Protein AF-A0A3R7EHV6-F1 (afdb_monomer)

Structure (mmCIF, N/CA/C/O backbone):
data_AF-A0A3R7EHV6-F1
#
_entry.id   AF-A0A3R7EHV6-F1
#
loop_
_atom_site.group_PDB
_atom_site.id
_atom_site.type_symbol
_atom_site.label_atom_id
_atom_site.label_alt_id
_atom_site.label_comp_id
_atom_site.label_asym_id
_atom_site.label_entity_id
_atom_site.label_seq_id
_atom_site.pdbx_PDB_ins_code
_atom_site.Cartn_x
_atom_site.Cartn_y
_atom_site.Cartn_z
_atom_site.occupancy
_atom_site.B_iso_or_equiv
_atom_site.auth_seq_id
_atom_site.auth_comp_id
_atom_site.auth_asym_id
_atom_site.auth_atom_id
_atom_site.pdbx_PDB_model_num
ATOM 1 N N . MET A 1 1 ? -45.433 70.613 -13.641 1.00 42.75 1 MET A N 1
ATOM 2 C CA . MET A 1 1 ? -46.548 69.645 -13.726 1.00 42.75 1 MET A CA 1
ATOM 3 C C . MET A 1 1 ? -46.307 68.551 -12.698 1.00 42.75 1 MET A C 1
ATOM 5 O O . MET A 1 1 ? -45.254 67.934 -12.726 1.00 42.75 1 MET A O 1
ATOM 9 N N . SER A 1 2 ? -47.241 68.408 -11.759 1.00 45.06 2 SER A N 1
ATOM 10 C CA . SER A 1 2 ? -47.271 67.419 -10.672 1.00 45.06 2 SER A CA 1
ATOM 11 C C . SER A 1 2 ? -47.987 66.127 -11.081 1.00 45.06 2 SER A C 1
ATOM 13 O O . SER A 1 2 ? -48.919 66.215 -11.879 1.00 45.06 2 SER A O 1
ATOM 15 N N . LYS A 1 3 ? -47.604 65.006 -10.437 1.00 44.16 3 LYS A N 1
ATOM 16 C CA . LYS A 1 3 ? -48.355 63.788 -9.988 1.00 44.16 3 LYS A CA 1
ATOM 17 C C . LYS A 1 3 ? -47.353 62.608 -9.987 1.00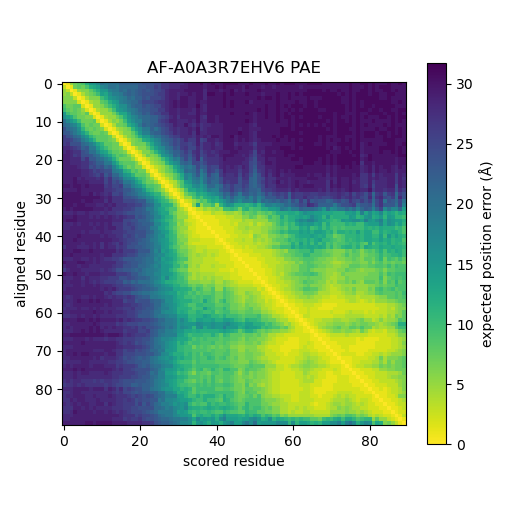 44.16 3 LYS A C 1
ATOM 19 O O . LYS A 1 3 ? -46.761 62.367 -11.027 1.00 44.16 3 LYS A O 1
ATOM 24 N N . ARG A 1 4 ? -46.885 62.017 -8.872 1.00 46.41 4 ARG A N 1
ATOM 25 C CA . ARG A 1 4 ? -47.522 61.185 -7.813 1.00 46.41 4 ARG A CA 1
ATOM 26 C C . ARG A 1 4 ? -48.417 60.052 -8.333 1.00 46.41 4 ARG A C 1
ATOM 28 O O . ARG A 1 4 ? -49.479 60.354 -8.859 1.00 46.41 4 ARG A O 1
ATOM 35 N N . ASP A 1 5 ? -47.943 58.812 -8.174 1.00 44.81 5 ASP A N 1
ATOM 36 C CA . ASP A 1 5 ? -48.527 57.651 -7.448 1.00 44.81 5 ASP A CA 1
ATOM 37 C C . ASP A 1 5 ? -47.659 56.415 -7.796 1.00 44.81 5 ASP A C 1
ATOM 39 O O . ASP A 1 5 ? -47.220 56.294 -8.935 1.00 44.81 5 ASP A O 1
ATOM 43 N N . GLY A 1 6 ? -47.154 55.595 -6.858 1.00 39.72 6 GLY A N 1
ATOM 44 C CA . GLY A 1 6 ? -47.909 54.689 -5.969 1.00 39.72 6 GLY A CA 1
ATOM 45 C C . GLY A 1 6 ? -48.361 53.482 -6.809 1.00 39.72 6 GLY A C 1
ATOM 46 O O . GLY A 1 6 ? -48.987 53.699 -7.834 1.00 39.72 6 GLY A O 1
ATOM 47 N N . THR A 1 7 ? -48.055 52.206 -6.570 1.00 48.50 7 THR A N 1
ATOM 48 C CA . THR A 1 7 ? -47.921 51.379 -5.356 1.00 48.50 7 THR A CA 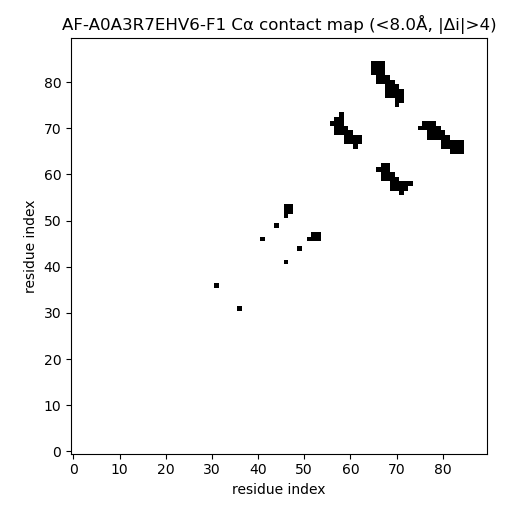1
ATOM 49 C C . THR A 1 7 ? -47.520 49.970 -5.847 1.00 48.50 7 THR A C 1
ATOM 51 O O . THR A 1 7 ? -47.909 49.576 -6.942 1.00 48.50 7 THR A O 1
ATOM 54 N N . ASP A 1 8 ? -46.598 49.287 -5.172 1.00 39.25 8 ASP A N 1
ATOM 55 C CA . ASP A 1 8 ? -46.897 48.132 -4.304 1.00 39.25 8 ASP A CA 1
ATOM 56 C C . ASP A 1 8 ? -47.331 46.861 -5.065 1.00 39.25 8 ASP A C 1
ATOM 58 O O . ASP A 1 8 ? -48.448 46.745 -5.564 1.00 39.25 8 ASP A O 1
ATOM 62 N N . THR A 1 9 ? -46.420 45.892 -5.141 1.00 54.81 9 THR A N 1
ATOM 63 C CA . THR A 1 9 ? -46.770 44.470 -5.246 1.00 54.81 9 THR A CA 1
ATOM 64 C C . THR A 1 9 ? -45.996 43.724 -4.168 1.00 54.81 9 THR A C 1
ATOM 66 O O . THR A 1 9 ? -44.843 43.331 -4.324 1.00 54.81 9 THR A O 1
ATOM 69 N N . ASP A 1 10 ? -46.671 43.646 -3.029 1.00 38.69 10 ASP A N 1
ATOM 70 C CA . ASP A 1 10 ? -46.580 42.664 -1.957 1.00 38.69 10 ASP A CA 1
ATOM 71 C C . ASP A 1 10 ? -46.541 41.202 -2.474 1.00 38.69 10 ASP A C 1
ATOM 73 O O . ASP A 1 10 ? -47.044 40.901 -3.558 1.00 38.69 10 ASP A O 1
ATOM 77 N N . ARG A 1 11 ? -46.055 40.305 -1.598 1.00 39.69 11 ARG A N 1
ATOM 78 C CA . ARG A 1 11 ? -46.069 38.825 -1.630 1.00 39.69 11 ARG A CA 1
ATOM 79 C C . ARG A 1 11 ? -45.108 38.144 -2.622 1.00 39.69 11 ARG A C 1
ATOM 81 O O . ARG A 1 11 ? -45.169 38.357 -3.816 1.00 39.69 11 ARG A O 1
ATOM 88 N N . GLU A 1 12 ? -44.207 37.255 -2.200 1.00 45.53 12 GLU A N 1
ATOM 89 C CA . GLU A 1 12 ? -44.424 36.195 -1.213 1.00 45.53 12 GLU A CA 1
ATOM 90 C C . GLU A 1 12 ? -43.234 35.941 -0.276 1.00 45.53 12 GLU A C 1
ATOM 92 O O . GLU A 1 12 ? -42.076 35.825 -0.674 1.00 45.53 12 GLU A O 1
ATOM 97 N N . ARG A 1 13 ? -43.582 35.779 1.006 1.00 42.91 13 ARG A N 1
ATOM 98 C CA . ARG A 1 13 ? -42.803 35.056 2.010 1.00 42.91 13 ARG A CA 1
ATOM 99 C C . ARG A 1 13 ? -42.706 33.587 1.598 1.00 42.91 13 ARG A C 1
ATOM 101 O O . ARG A 1 13 ? -43.682 32.858 1.738 1.00 42.91 13 ARG A O 1
ATOM 108 N N . GLY A 1 14 ? -41.519 33.150 1.203 1.00 40.47 14 GLY A N 1
ATOM 109 C CA . GLY A 1 14 ? -41.089 31.762 1.343 1.00 40.47 14 GLY A CA 1
ATOM 110 C C . GLY A 1 14 ? -40.234 31.646 2.597 1.00 40.47 14 GLY A C 1
ATOM 111 O O . GLY A 1 14 ? -39.029 31.875 2.548 1.00 40.47 14 GLY A O 1
ATOM 112 N N . ALA A 1 15 ? -40.879 31.374 3.728 1.00 49.75 15 ALA A N 1
ATOM 113 C CA . ALA A 1 15 ? -40.201 30.832 4.893 1.00 49.75 15 ALA A CA 1
ATOM 114 C C . ALA A 1 15 ? -39.811 29.371 4.609 1.00 49.75 15 ALA A C 1
ATOM 116 O O . ALA A 1 15 ? -40.423 28.709 3.774 1.00 49.75 15 ALA A O 1
ATOM 117 N N . ASP A 1 16 ? -38.823 28.897 5.361 1.00 46.81 16 ASP A N 1
ATOM 118 C CA . ASP A 1 16 ? -38.512 27.484 5.580 1.00 46.81 16 ASP A CA 1
ATOM 119 C C . ASP A 1 16 ? -37.611 26.810 4.533 1.00 46.81 16 ASP A C 1
ATOM 121 O O . ASP A 1 16 ? -37.961 25.877 3.817 1.00 46.81 16 ASP A O 1
ATOM 125 N N . SER A 1 17 ? -36.339 27.200 4.557 1.00 43.34 17 SER A N 1
ATOM 126 C CA . SER A 1 17 ? -35.262 26.213 4.427 1.00 43.34 17 SER A CA 1
ATOM 127 C C . SER A 1 17 ? -34.301 26.352 5.596 1.00 43.34 17 SER A C 1
ATOM 129 O O . SER A 1 17 ? -33.131 26.694 5.463 1.00 43.34 17 SER A O 1
ATOM 131 N N . ALA A 1 18 ? -34.840 26.042 6.776 1.00 53.09 18 ALA A N 1
ATOM 132 C CA . ALA A 1 18 ? -34.077 25.516 7.894 1.00 53.09 18 ALA A CA 1
ATOM 133 C C . ALA A 1 18 ? -33.613 24.089 7.546 1.00 53.09 18 ALA A C 1
ATOM 135 O O . ALA A 1 18 ? -34.094 23.103 8.095 1.00 53.09 18 ALA A O 1
ATOM 136 N N . ALA A 1 19 ? -32.680 23.972 6.603 1.00 49.69 19 ALA A N 1
ATOM 137 C CA . ALA A 1 19 ? -31.798 22.821 6.548 1.00 49.69 19 ALA A CA 1
ATOM 138 C C . ALA A 1 19 ? -30.583 23.204 7.383 1.00 49.69 19 ALA A C 1
ATOM 140 O O . ALA A 1 19 ? -29.682 23.901 6.925 1.00 49.69 19 ALA A O 1
ATOM 141 N N . SER A 1 20 ? -30.661 22.816 8.653 1.00 51.16 20 SER A N 1
ATOM 142 C CA . SER A 1 20 ? -29.580 22.821 9.627 1.00 51.16 20 SER A CA 1
ATOM 143 C C . SER A 1 20 ? -28.283 22.349 8.967 1.00 51.16 20 SER A C 1
ATOM 145 O O . SER A 1 20 ? -28.036 21.149 8.846 1.00 51.16 20 SER A O 1
ATOM 147 N N . ALA A 1 21 ? -27.451 23.298 8.539 1.00 52.03 21 ALA A N 1
ATOM 148 C CA . ALA A 1 21 ? -26.029 23.072 8.355 1.00 52.03 21 ALA A CA 1
ATOM 149 C C . ALA A 1 21 ? -25.438 23.001 9.764 1.00 52.03 21 ALA A C 1
ATOM 151 O O . ALA A 1 21 ? -24.833 23.944 10.269 1.00 52.03 21 ALA A O 1
ATOM 152 N N . ALA A 1 22 ? -25.746 21.888 10.427 1.00 54.91 22 ALA A N 1
ATOM 153 C CA . ALA A 1 22 ? -25.021 21.441 11.585 1.00 54.91 22 ALA A CA 1
ATOM 154 C C . ALA A 1 22 ? -23.556 21.352 11.166 1.00 54.91 22 ALA A C 1
ATOM 156 O O . ALA A 1 22 ? -23.181 20.560 10.304 1.00 54.91 22 ALA A O 1
ATOM 157 N N . ASP A 1 23 ? -22.780 22.253 11.746 1.00 54.91 23 ASP A N 1
ATOM 158 C CA . ASP A 1 23 ? -21.566 21.874 12.433 1.00 54.91 23 ASP A CA 1
ATOM 159 C C . ASP A 1 23 ? -20.620 20.996 11.612 1.00 54.91 23 ASP A C 1
ATOM 161 O O . ASP A 1 23 ? -20.519 19.780 11.748 1.00 54.91 23 ASP A O 1
ATOM 165 N N . THR A 1 24 ? -19.888 21.652 10.728 1.00 53.34 24 THR A N 1
ATOM 166 C CA . THR A 1 24 ? -18.493 21.274 10.563 1.00 53.34 24 THR A CA 1
ATOM 167 C C . THR A 1 24 ? -17.705 22.533 10.826 1.00 53.34 24 THR A C 1
ATOM 169 O O . THR A 1 24 ? -17.233 23.212 9.911 1.00 53.34 24 THR A O 1
ATOM 172 N N . GLU A 1 25 ? -17.590 22.862 12.120 1.00 53.06 25 GLU A N 1
ATOM 173 C CA . GLU A 1 25 ? -16.334 23.386 12.632 1.00 53.06 25 GLU A CA 1
ATOM 174 C C . GLU A 1 25 ? -15.234 22.625 11.904 1.00 53.06 25 GLU A C 1
ATOM 176 O O . GLU A 1 25 ? -14.984 21.438 12.118 1.00 53.06 25 GLU A O 1
ATOM 181 N N . THR A 1 26 ? -14.642 23.299 10.925 1.00 53.50 26 THR A N 1
ATOM 182 C CA . THR A 1 26 ? -13.367 22.884 10.389 1.00 53.50 26 THR A CA 1
ATOM 183 C C . THR A 1 26 ? -12.440 23.135 11.558 1.00 53.50 26 THR A C 1
ATOM 185 O O . THR A 1 26 ? -11.858 24.214 11.675 1.00 53.50 26 THR A O 1
ATOM 188 N N . GLU A 1 27 ? -12.385 22.171 12.486 1.00 54.56 27 GLU A N 1
ATOM 189 C CA . GLU A 1 27 ? -11.227 21.963 13.319 1.00 54.56 27 GLU A CA 1
ATOM 190 C C . GLU A 1 27 ? -10.090 21.978 12.313 1.00 54.56 27 GLU A C 1
ATOM 192 O O . GLU A 1 27 ? -9.811 21.016 11.595 1.00 54.56 27 GLU A O 1
ATOM 1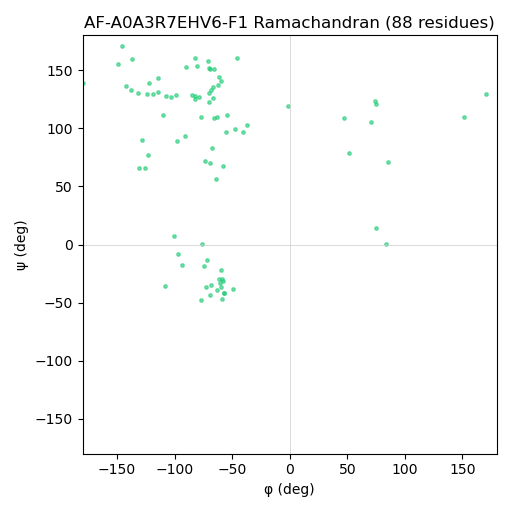97 N N . SER A 1 28 ? -9.444 23.137 12.246 1.00 55.78 28 SER A N 1
ATOM 198 C CA . SER A 1 28 ? -8.074 23.314 11.817 1.00 55.78 28 SER A CA 1
ATOM 199 C C . SER A 1 28 ? -7.219 22.573 12.851 1.00 55.78 28 SER A C 1
ATOM 201 O O . SER A 1 28 ? -6.399 23.135 13.572 1.00 55.78 28 SER A O 1
ATOM 203 N N . GLY A 1 29 ? -7.520 21.284 13.013 1.00 56.34 29 GLY A N 1
ATOM 204 C CA . GLY A 1 29 ? -6.789 20.326 13.780 1.00 56.34 29 GLY A CA 1
ATOM 205 C C . GLY A 1 29 ? -5.499 20.219 13.021 1.00 56.34 29 GLY A C 1
ATOM 206 O O . GLY A 1 29 ? -5.482 19.768 11.876 1.00 56.34 29 GLY A O 1
ATOM 207 N N . SER A 1 30 ? -4.453 20.763 13.642 1.00 62.34 30 SER A N 1
ATOM 208 C CA . SER A 1 30 ? -3.064 20.372 13.471 1.00 62.34 30 SER A CA 1
ATOM 209 C C . SER A 1 30 ? -2.947 19.214 12.492 1.00 62.34 30 SER A C 1
ATOM 211 O O . SER A 1 30 ? -3.489 18.138 12.760 1.00 62.34 30 SER A O 1
ATOM 213 N N . SER A 1 31 ? -2.235 19.423 11.383 1.00 63.94 31 SER A N 1
ATOM 214 C CA . SER A 1 31 ? -1.671 18.343 10.573 1.00 63.94 31 SER A CA 1
ATOM 215 C C . SER A 1 31 ? -0.748 17.504 11.474 1.00 63.94 31 SER A C 1
ATOM 217 O O . SER A 1 31 ? 0.478 17.530 11.362 1.00 63.94 31 SER A O 1
ATOM 219 N N . SER A 1 32 ? -1.327 16.799 12.442 1.00 63.22 32 SER A N 1
ATOM 220 C CA . SER A 1 32 ? -0.642 15.922 13.355 1.00 63.22 32 SER A CA 1
ATOM 221 C C . SER A 1 32 ? -0.224 14.770 12.476 1.00 63.22 32 SER A C 1
ATOM 223 O O . SER A 1 3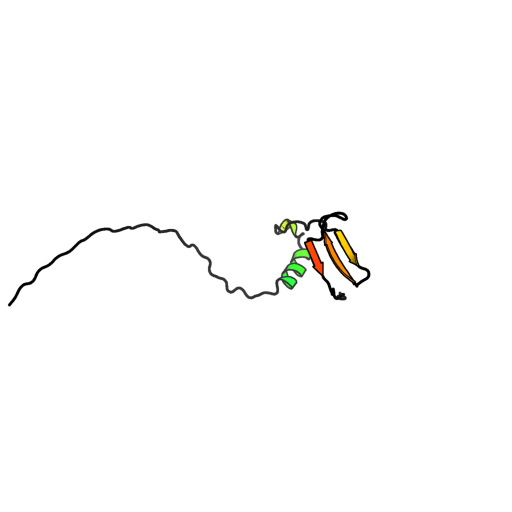2 ? -1.025 14.218 11.722 1.00 63.22 32 SER A O 1
ATOM 225 N N . MET A 1 33 ? 1.078 14.523 12.463 1.00 68.38 33 MET A N 1
ATOM 226 C CA . MET A 1 33 ? 1.724 13.630 11.521 1.00 68.38 33 MET A CA 1
ATOM 227 C C . MET A 1 33 ? 1.052 12.251 11.581 1.00 68.38 33 MET A C 1
ATOM 229 O O . MET A 1 33 ? 1.377 11.434 12.445 1.00 68.38 33 MET A O 1
ATOM 233 N N . LEU A 1 34 ? 0.109 11.997 10.667 1.00 75.25 34 LEU A N 1
ATOM 234 C CA . LEU A 1 34 ? -0.779 10.831 10.717 1.00 75.25 34 LEU A CA 1
ATOM 235 C C . LEU A 1 34 ? 0.024 9.527 10.710 1.00 75.25 34 LEU A C 1
ATOM 237 O O . LEU A 1 34 ? -0.361 8.557 11.353 1.00 75.25 34 LEU A O 1
ATOM 241 N N . ALA A 1 35 ? 1.201 9.532 10.079 1.00 77.69 35 ALA A N 1
ATOM 242 C CA . ALA A 1 35 ? 2.145 8.419 10.106 1.00 77.69 35 ALA A CA 1
ATOM 243 C C . ALA A 1 35 ? 2.577 8.023 11.533 1.00 77.69 35 ALA A C 1
ATOM 245 O O . ALA A 1 35 ? 2.646 6.833 11.854 1.00 77.69 35 ALA A O 1
ATOM 246 N N . ARG A 1 36 ? 2.840 8.998 12.416 1.00 79.88 36 ARG A N 1
ATOM 247 C CA . ARG A 1 36 ? 3.197 8.726 13.817 1.00 79.88 36 ARG A CA 1
ATOM 248 C C . ARG A 1 36 ? 1.999 8.174 14.581 1.00 79.88 36 ARG A C 1
ATOM 250 O O . ARG A 1 36 ? 2.157 7.206 15.319 1.00 79.88 36 ARG A O 1
ATOM 257 N N . CYS A 1 37 ? 0.818 8.753 14.378 1.00 82.94 37 CYS A N 1
ATOM 258 C CA . CYS A 1 37 ? -0.418 8.275 14.994 1.00 82.94 37 CYS A CA 1
ATOM 259 C C . CYS A 1 37 ? -0.698 6.816 14.611 1.00 82.94 37 CYS A C 1
ATOM 261 O O . CYS A 1 37 ? -0.906 5.991 15.497 1.00 82.94 37 CYS A O 1
ATOM 263 N N . TRP A 1 38 ? -0.577 6.463 13.328 1.00 80.75 38 TRP A N 1
ATOM 264 C CA . TRP A 1 38 ? -0.731 5.083 12.858 1.00 80.75 38 TRP A CA 1
ATOM 265 C C . TRP A 1 38 ? 0.314 4.125 13.432 1.00 80.75 38 TRP A C 1
ATOM 267 O O . TRP A 1 38 ? -0.023 3.011 13.829 1.00 80.75 38 TRP A O 1
ATOM 277 N N . THR A 1 39 ? 1.567 4.573 13.555 1.00 84.69 39 THR A N 1
ATOM 278 C CA . THR A 1 39 ? 2.640 3.779 14.180 1.00 84.69 39 THR A CA 1
ATOM 279 C C . THR A 1 39 ? 2.310 3.417 15.631 1.00 84.69 39 THR A C 1
ATOM 281 O O . THR A 1 39 ? 2.637 2.326 16.095 1.00 84.69 39 THR A O 1
ATOM 284 N N . ILE A 1 40 ? 1.664 4.330 16.358 1.00 83.62 40 ILE A N 1
ATOM 285 C CA . ILE A 1 40 ? 1.229 4.099 17.737 1.00 83.62 40 ILE A CA 1
ATOM 286 C C . ILE A 1 40 ? -0.025 3.217 17.756 1.00 83.62 40 ILE A C 1
ATOM 288 O O . ILE A 1 40 ? -0.054 2.239 18.497 1.00 83.62 40 ILE A O 1
ATOM 292 N N . ALA A 1 41 ? -1.029 3.522 16.930 1.00 84.94 41 ALA A N 1
ATOM 293 C CA . ALA A 1 41 ? -2.316 2.826 16.895 1.00 84.94 41 ALA A CA 1
ATOM 294 C C . ALA A 1 41 ? -2.179 1.316 16.635 1.00 84.94 41 ALA A C 1
ATOM 296 O O . ALA A 1 41 ? -2.793 0.520 17.345 1.00 84.94 41 ALA A O 1
ATOM 297 N N . HIS A 1 42 ? -1.292 0.914 15.716 1.00 82.62 42 HIS A N 1
ATOM 298 C CA . HIS A 1 42 ? -1.042 -0.499 15.398 1.00 82.62 42 HIS A CA 1
ATOM 299 C C . HIS A 1 42 ? -0.547 -1.320 16.607 1.00 82.62 42 HIS A C 1
ATOM 301 O O . HIS A 1 42 ? -0.668 -2.540 16.631 1.00 82.62 42 HIS A O 1
ATOM 307 N N . ARG A 1 43 ? 0.022 -0.691 17.646 1.00 88.50 43 ARG A N 1
ATOM 308 C CA . ARG A 1 43 ? 0.425 -1.421 18.863 1.00 88.50 43 ARG A CA 1
ATOM 309 C C . ARG A 1 43 ? -0.752 -1.821 19.751 1.00 88.50 43 ARG A C 1
ATOM 311 O O . ARG A 1 43 ? -0.573 -2.669 20.618 1.00 88.50 43 ARG A O 1
ATOM 318 N N . TYR A 1 44 ? -1.912 -1.190 19.578 1.00 89.81 44 TYR A N 1
ATOM 319 C CA . TYR A 1 44 ? -3.069 -1.370 20.454 1.00 89.81 44 TYR A CA 1
ATOM 320 C C . TYR A 1 44 ? -4.191 -2.161 19.800 1.00 89.81 44 TYR A C 1
ATOM 322 O O . TYR A 1 44 ? -4.886 -2.901 20.495 1.00 89.81 44 TYR A O 1
ATOM 330 N N . ARG A 1 45 ? -4.406 -1.986 18.492 1.00 88.75 45 ARG A N 1
ATOM 331 C CA . ARG A 1 45 ? -5.419 -2.725 17.738 1.00 88.75 45 ARG A CA 1
ATOM 332 C C . ARG A 1 45 ? -4.983 -2.926 16.295 1.00 88.75 45 ARG A C 1
ATOM 334 O O . ARG A 1 45 ? -4.238 -2.117 15.744 1.00 88.75 45 ARG A O 1
ATOM 341 N N . GLU A 1 46 ? -5.534 -3.969 15.690 1.00 88.31 46 GLU A N 1
ATOM 342 C CA . GLU A 1 46 ? -5.433 -4.197 14.253 1.00 88.31 46 GLU A CA 1
ATOM 343 C C . GLU A 1 46 ? -6.167 -3.098 13.461 1.00 88.31 46 GLU A C 1
ATOM 345 O O . GLU A 1 46 ? -7.175 -2.566 13.946 1.00 88.31 46 GLU A O 1
ATOM 350 N N . PRO A 1 47 ? -5.724 -2.777 12.229 1.00 86.75 47 PRO A N 1
ATOM 351 C CA . PRO A 1 47 ? -6.367 -1.791 11.353 1.00 86.75 47 PRO A CA 1
ATOM 352 C C . PRO A 1 47 ? -7.884 -1.985 11.196 1.00 86.75 47 PRO A C 1
ATOM 354 O O . PRO A 1 47 ? -8.638 -1.009 11.230 1.00 86.75 47 PRO A O 1
ATOM 357 N N . ALA A 1 48 ? -8.344 -3.238 11.119 1.00 88.00 48 ALA A N 1
ATOM 358 C CA . ALA A 1 48 ? -9.760 -3.584 11.001 1.00 88.00 48 ALA A CA 1
ATOM 359 C C . ALA A 1 48 ? -10.619 -3.040 12.161 1.00 88.00 48 ALA A C 1
ATOM 361 O O . ALA A 1 48 ? -11.768 -2.653 11.956 1.00 88.00 48 ALA A O 1
ATOM 362 N N . ALA A 1 49 ? -10.061 -2.922 13.372 1.00 90.00 49 ALA A N 1
ATOM 363 C CA . ALA A 1 49 ? -10.768 -2.363 14.528 1.00 90.00 49 ALA A CA 1
ATOM 364 C C . ALA A 1 49 ? -10.985 -0.841 14.436 1.00 90.00 49 ALA A C 1
ATOM 366 O O . ALA A 1 49 ? -11.759 -0.282 15.214 1.00 90.00 49 ALA A O 1
ATOM 367 N N . TYR A 1 50 ? -10.300 -0.180 13.501 1.00 87.44 50 TYR A N 1
ATOM 368 C CA . TYR A 1 50 ? -10.485 1.226 13.145 1.00 87.44 50 TYR A CA 1
ATOM 369 C C . TYR A 1 50 ? -11.326 1.400 11.869 1.00 87.44 50 TYR A C 1
ATOM 371 O O . TYR A 1 50 ? -11.438 2.513 11.364 1.00 87.44 50 TYR A O 1
ATOM 379 N N . GLY A 1 51 ? -11.900 0.316 11.330 1.00 89.31 51 GLY A N 1
ATOM 380 C CA . GLY A 1 51 ? -12.655 0.341 10.075 1.00 89.31 51 GLY A CA 1
ATOM 381 C C . GLY A 1 51 ? -11.780 0.450 8.823 1.00 89.31 51 GLY A C 1
ATOM 382 O O . GLY A 1 51 ? -12.300 0.743 7.748 1.00 89.31 51 GLY A O 1
ATOM 383 N N . ILE A 1 52 ? -10.465 0.226 8.937 1.00 86.88 52 ILE A N 1
ATOM 384 C CA . ILE A 1 52 ? -9.581 0.175 7.770 1.00 86.88 52 ILE A CA 1
ATOM 385 C C . ILE A 1 52 ? -9.749 -1.193 7.102 1.00 86.88 52 ILE A C 1
ATOM 387 O O . ILE A 1 52 ? -9.601 -2.210 7.783 1.00 86.88 52 ILE A O 1
ATOM 391 N N . PRO A 1 53 ? -10.041 -1.243 5.792 1.00 87.94 53 PRO A N 1
ATOM 392 C CA . PRO A 1 53 ? -10.157 -2.505 5.082 1.00 87.94 53 PRO A CA 1
ATOM 393 C C . PRO A 1 53 ? -8.798 -3.193 4.950 1.00 87.94 53 PRO A C 1
ATOM 395 O O . PRO A 1 53 ? -7.756 -2.543 4.841 1.00 87.94 53 PRO A O 1
ATOM 398 N N . GLU A 1 54 ? -8.829 -4.521 4.894 1.00 87.31 54 GLU A N 1
ATOM 399 C CA . GLU A 1 54 ? -7.658 -5.308 4.520 1.00 87.31 54 GLU A CA 1
ATOM 400 C C . GLU A 1 54 ? -7.187 -4.935 3.113 1.00 87.31 54 GLU A C 1
ATOM 402 O O . GLU A 1 54 ? -7.988 -4.708 2.198 1.00 87.31 54 GLU A O 1
ATOM 407 N N . LEU A 1 55 ? -5.867 -4.875 2.940 1.00 83.06 55 LEU A N 1
ATOM 408 C CA . LEU A 1 55 ? -5.283 -4.619 1.632 1.00 83.06 55 LEU A CA 1
ATOM 409 C C . LEU A 1 55 ? -5.503 -5.843 0.734 1.00 83.06 55 LEU A C 1
ATOM 411 O O . LEU A 1 55 ? -5.177 -6.964 1.133 1.00 83.06 55 LEU A O 1
ATOM 415 N N . PRO A 1 56 ? -6.012 -5.656 -0.494 1.00 84.44 56 PRO A N 1
ATOM 416 C CA . PRO A 1 56 ? -6.097 -6.748 -1.446 1.00 84.44 56 PRO A CA 1
ATOM 417 C C . PRO A 1 56 ? -4.700 -7.289 -1.766 1.00 84.44 56 PRO A C 1
ATOM 419 O O . PRO A 1 56 ? -3.725 -6.541 -1.856 1.00 84.44 56 PRO A O 1
ATOM 422 N N . ALA A 1 57 ? -4.610 -8.603 -1.967 1.00 89.00 57 ALA A N 1
ATOM 423 C CA . ALA A 1 57 ? -3.378 -9.225 -2.422 1.00 89.00 57 ALA A CA 1
ATOM 424 C C . ALA A 1 57 ? -3.072 -8.763 -3.854 1.00 89.00 57 ALA A C 1
ATOM 426 O O . ALA A 1 57 ? -3.907 -8.897 -4.749 1.00 89.00 57 ALA A O 1
ATOM 427 N N . TRP A 1 58 ? -1.871 -8.226 -4.066 1.00 92.69 58 TRP A N 1
ATOM 428 C CA . TRP A 1 58 ? -1.392 -7.811 -5.381 1.00 92.69 58 TRP A CA 1
ATOM 429 C C . TRP A 1 58 ? -0.222 -8.669 -5.822 1.00 92.69 58 TRP A C 1
ATOM 431 O O . TRP A 1 58 ? 0.659 -9.018 -5.034 1.00 92.69 58 TRP A O 1
ATOM 441 N N . HIS A 1 59 ? -0.186 -8.945 -7.118 1.00 93.38 59 HIS A N 1
ATOM 442 C CA . HIS A 1 59 ? 0.973 -9.523 -7.760 1.00 93.38 59 HIS A CA 1
ATOM 443 C C . HIS A 1 59 ? 1.976 -8.424 -8.092 1.00 93.38 59 HIS A C 1
ATOM 445 O O . HIS A 1 59 ? 1.655 -7.457 -8.783 1.00 93.38 59 HIS A O 1
ATOM 451 N N . VAL A 1 60 ? 3.205 -8.599 -7.612 1.00 93.56 60 VAL A N 1
ATOM 452 C CA . VAL A 1 60 ? 4.315 -7.686 -7.884 1.00 93.56 60 VAL A CA 1
ATOM 453 C C . VAL A 1 60 ? 5.285 -8.359 -8.840 1.00 93.56 60 VAL A C 1
ATOM 455 O O . VAL A 1 60 ? 5.738 -9.477 -8.594 1.00 93.56 60 VAL A O 1
ATOM 458 N N . ARG A 1 61 ? 5.621 -7.669 -9.929 1.00 93.00 61 ARG A N 1
ATOM 459 C CA . ARG A 1 61 ? 6.605 -8.119 -10.915 1.00 93.00 61 ARG A CA 1
ATOM 460 C C . ARG A 1 61 ? 7.744 -7.114 -10.977 1.00 93.00 61 ARG A C 1
ATOM 462 O O . ARG A 1 61 ? 7.521 -5.917 -11.131 1.00 93.00 61 ARG A O 1
ATOM 469 N N . SER A 1 62 ? 8.974 -7.605 -10.875 1.00 91.44 62 SER A N 1
ATOM 470 C CA . SER A 1 62 ? 10.168 -6.819 -11.179 1.00 91.44 62 SER A CA 1
ATOM 471 C C . SER A 1 62 ? 10.645 -7.155 -12.584 1.00 91.44 62 SER A C 1
ATOM 473 O O . SER A 1 62 ? 10.849 -8.325 -12.913 1.00 91.44 62 SER A O 1
ATOM 475 N N . SER A 1 63 ? 10.852 -6.135 -13.402 1.00 84.19 63 SER A N 1
ATOM 476 C CA . SER A 1 63 ? 11.476 -6.289 -14.717 1.00 84.19 63 SER A CA 1
ATOM 477 C C . SER A 1 63 ? 13.006 -6.327 -14.620 1.00 84.19 63 SER A C 1
ATOM 479 O O . SER A 1 63 ? 13.597 -5.826 -13.662 1.00 84.19 63 SER A O 1
ATOM 481 N N . VAL A 1 64 ? 13.659 -6.848 -15.663 1.00 82.75 64 VAL A N 1
ATOM 482 C CA . VAL A 1 64 ? 15.129 -6.820 -15.800 1.00 82.75 64 VAL A CA 1
ATOM 483 C C . VAL A 1 64 ? 15.665 -5.381 -15.853 1.00 82.75 64 VAL A C 1
ATOM 485 O O . VAL A 1 64 ? 16.766 -5.118 -15.383 1.00 82.75 64 VAL A O 1
ATOM 488 N N . SER A 1 65 ? 14.875 -4.430 -16.365 1.00 82.75 65 SER A N 1
ATOM 489 C CA . SER A 1 65 ? 15.219 -3.002 -16.404 1.00 82.75 65 SER A CA 1
ATOM 490 C C . SER A 1 65 ? 15.074 -2.290 -15.053 1.00 82.75 65 SER A C 1
ATOM 492 O O . SER A 1 65 ? 15.329 -1.092 -14.966 1.00 82.75 65 SER A O 1
ATOM 494 N N . GLY A 1 66 ? 14.666 -3.001 -13.997 1.00 86.44 66 GLY A N 1
ATOM 495 C CA . GLY A 1 66 ? 14.509 -2.444 -12.655 1.00 86.44 66 GLY A CA 1
ATOM 496 C C . GLY A 1 66 ? 13.178 -1.730 -12.414 1.00 86.44 66 GLY A C 1
ATOM 497 O O . GLY A 1 66 ? 12.951 -1.270 -11.300 1.00 86.44 66 GLY A O 1
ATOM 498 N N . SER A 1 67 ? 12.281 -1.674 -13.405 1.00 92.38 67 SER A N 1
ATOM 499 C CA . SER A 1 67 ? 10.902 -1.216 -13.192 1.00 92.38 67 SER A CA 1
ATOM 500 C C . SER A 1 67 ? 10.094 -2.233 -12.380 1.00 92.38 67 SER A C 1
ATOM 502 O O . SER A 1 67 ? 10.380 -3.438 -12.422 1.00 92.38 67 SER A O 1
ATOM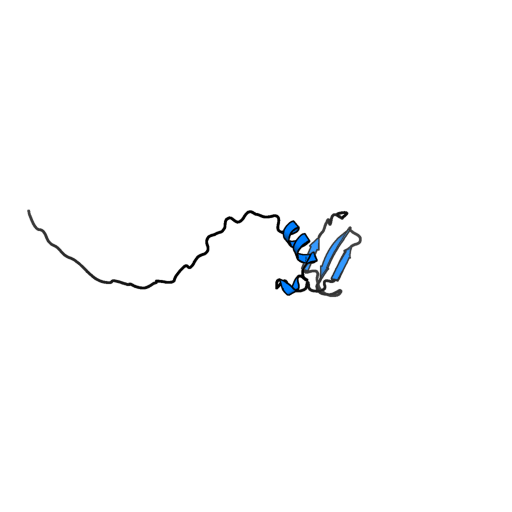 504 N N . LEU A 1 68 ? 9.098 -1.737 -11.646 1.00 94.94 68 LEU A N 1
ATOM 505 C CA . LEU A 1 68 ? 8.243 -2.515 -10.756 1.00 94.94 68 LEU A CA 1
ATOM 506 C C . LEU A 1 68 ? 6.774 -2.317 -11.136 1.00 94.94 68 LEU A C 1
ATOM 508 O O . LEU A 1 68 ? 6.311 -1.191 -11.296 1.00 94.94 68 LEU A O 1
ATOM 512 N N . GLU A 1 69 ? 6.056 -3.419 -11.301 1.00 95.19 69 GLU A N 1
ATOM 513 C CA . GLU A 1 69 ? 4.674 -3.455 -11.780 1.00 95.19 69 GLU A CA 1
ATOM 514 C C . GLU A 1 69 ? 3.780 -4.144 -10.748 1.00 95.19 69 GLU A C 1
ATOM 516 O O . GLU A 1 69 ? 4.167 -5.163 -10.170 1.00 95.19 69 GLU A O 1
ATOM 521 N N . PHE A 1 70 ? 2.586 -3.591 -10.539 1.00 93.56 70 PHE A N 1
ATOM 522 C CA . PHE A 1 70 ? 1.544 -4.147 -9.682 1.00 93.56 70 PHE A CA 1
ATOM 523 C C . PHE A 1 70 ? 0.337 -4.539 -10.526 1.00 93.56 70 PHE A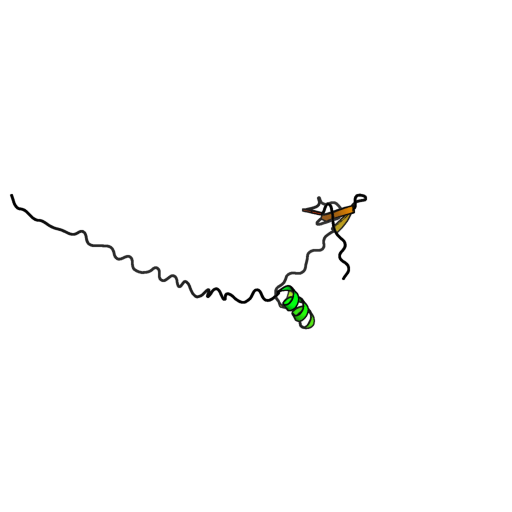 C 1
ATOM 525 O O . PHE A 1 70 ? -0.160 -3.746 -11.331 1.00 93.56 70 PHE A O 1
ATOM 532 N N . ALA A 1 71 ? -0.142 -5.756 -10.309 1.00 94.88 71 ALA A N 1
ATOM 533 C CA . ALA A 1 71 ? -1.282 -6.332 -10.999 1.00 94.88 71 ALA A CA 1
ATOM 534 C C . ALA A 1 71 ? -2.184 -7.074 -10.003 1.00 94.88 71 ALA A C 1
ATOM 536 O O . ALA A 1 71 ? -1.753 -7.450 -8.911 1.00 94.88 71 ALA A O 1
ATOM 537 N N . VAL A 1 72 ? -3.449 -7.287 -10.367 1.00 93.81 72 VAL A N 1
ATOM 538 C CA . VAL A 1 72 ? -4.405 -8.027 -9.520 1.00 93.81 72 VAL A CA 1
ATOM 539 C C . VAL A 1 72 ? -4.024 -9.510 -9.439 1.00 93.81 72 VAL A C 1
ATOM 541 O O . VAL A 1 72 ? -4.168 -10.145 -8.401 1.00 93.81 72 VAL A O 1
ATOM 544 N N . SER A 1 73 ? -3.489 -10.058 -10.527 1.00 92.56 73 SER A N 1
ATOM 545 C CA . SER A 1 73 ? -3.010 -11.436 -10.652 1.00 92.56 73 SER A CA 1
ATOM 546 C C . SER A 1 73 ? -1.786 -11.495 -11.573 1.00 92.56 73 SER A C 1
ATOM 548 O O . SER A 1 73 ? -1.447 -10.504 -12.222 1.00 92.56 73 SER A O 1
ATOM 550 N N . ALA A 1 74 ? -1.112 -12.645 -11.640 1.00 88.62 74 ALA A N 1
ATOM 551 C CA . ALA A 1 74 ? 0.084 -12.817 -12.470 1.00 88.62 74 ALA A CA 1
ATOM 552 C C . ALA A 1 74 ? -0.174 -12.585 -13.973 1.00 88.62 74 ALA A C 1
ATOM 554 O O . ALA A 1 74 ? 0.700 -12.053 -14.662 1.00 88.62 74 ALA A O 1
ATOM 555 N N . ASP A 1 75 ? -1.375 -12.938 -14.439 1.00 90.56 75 ASP A N 1
ATOM 556 C CA . ASP A 1 75 ? -1.762 -12.906 -15.855 1.00 90.56 75 ASP A CA 1
ATOM 557 C C . ASP A 1 75 ? -2.530 -11.634 -16.245 1.00 90.56 75 ASP A C 1
ATOM 559 O O . ASP A 1 75 ? -2.786 -11.395 -17.424 1.00 90.56 75 ASP A O 1
ATOM 563 N N . SER A 1 76 ? -2.908 -10.804 -15.268 1.00 92.88 76 SER A N 1
ATOM 564 C CA . SER A 1 76 ? -3.609 -9.544 -15.533 1.00 92.88 76 SER A CA 1
ATOM 565 C C . SER A 1 76 ? -2.662 -8.426 -15.958 1.00 92.88 76 SER A C 1
ATOM 567 O O . SER A 1 76 ? -1.500 -8.381 -15.547 1.00 92.88 76 SER A O 1
ATOM 569 N N . GLU A 1 77 ? -3.200 -7.472 -16.716 1.00 93.50 77 GLU A N 1
ATOM 570 C CA . GLU A 1 77 ? -2.502 -6.236 -17.055 1.00 93.50 77 GLU A CA 1
ATOM 571 C C . GLU A 1 77 ? -2.180 -5.417 -15.786 1.00 93.50 77 GLU A C 1
ATOM 573 O O . GLU A 1 77 ? -3.017 -5.330 -14.876 1.00 93.50 77 GLU A O 1
ATOM 578 N N . PRO A 1 78 ? -0.969 -4.839 -15.675 1.00 92.94 78 PRO A N 1
ATOM 579 C CA . PRO A 1 78 ? -0.600 -4.044 -14.515 1.00 92.94 78 PRO A CA 1
ATOM 580 C C . PRO A 1 78 ? -1.392 -2.736 -14.461 1.00 92.94 78 PRO A C 1
ATOM 582 O O . PRO A 1 78 ? -1.461 -1.993 -15.436 1.00 92.94 78 PRO A O 1
ATOM 585 N N . PHE A 1 79 ? -1.935 -2.417 -13.287 1.00 93.12 79 PHE A N 1
ATOM 586 C CA . PHE A 1 79 ? -2.668 -1.168 -13.055 1.00 93.12 79 PHE A CA 1
ATOM 587 C C . PHE A 1 79 ? -1.778 -0.055 -12.484 1.00 93.12 79 PHE A C 1
ATOM 589 O O . PHE A 1 79 ? -2.146 1.117 -12.525 1.00 93.12 79 PHE A O 1
ATOM 596 N N . LEU A 1 80 ? -0.607 -0.402 -11.939 1.00 93.75 80 LEU A N 1
ATOM 597 C CA . LEU A 1 80 ? 0.378 0.562 -11.457 1.00 93.75 80 LEU A CA 1
ATOM 598 C C . LEU A 1 80 ? 1.778 0.123 -11.871 1.00 93.75 80 LEU A C 1
ATOM 600 O O . LEU A 1 80 ? 2.171 -1.028 -11.678 1.00 93.75 80 LEU A O 1
ATOM 604 N N . ARG A 1 81 ? 2.549 1.068 -12.408 1.00 94.00 81 ARG A N 1
ATOM 605 C CA . ARG A 1 81 ? 3.926 0.850 -12.843 1.00 94.00 81 ARG A CA 1
ATOM 606 C C . ARG A 1 81 ? 4.834 1.941 -12.301 1.00 94.00 81 ARG A C 1
ATOM 608 O O . ARG A 1 81 ? 4.558 3.126 -12.450 1.00 94.00 81 ARG A O 1
ATOM 615 N N . ALA A 1 82 ? 5.940 1.529 -11.700 1.00 94.12 82 ALA A N 1
ATOM 616 C CA . ALA A 1 82 ? 7.023 2.390 -11.266 1.00 94.12 82 ALA A CA 1
ATOM 617 C C . ALA A 1 82 ? 8.240 2.142 -12.160 1.00 94.12 82 ALA A C 1
ATOM 619 O O . ALA A 1 82 ? 8.859 1.082 -12.096 1.00 94.12 82 ALA A O 1
ATOM 620 N N . GLU A 1 83 ? 8.604 3.119 -12.989 1.00 93.50 83 GLU A N 1
ATOM 621 C CA . GLU A 1 83 ? 9.732 2.970 -13.919 1.00 93.50 83 GLU A CA 1
ATOM 622 C C . GLU A 1 83 ? 11.095 3.001 -13.222 1.00 93.50 83 GLU A C 1
ATOM 624 O O . GLU A 1 83 ? 12.011 2.290 -13.623 1.00 93.50 83 GLU A O 1
ATOM 629 N N . ARG A 1 84 ? 11.239 3.824 -12.175 1.00 91.75 84 ARG A N 1
ATOM 630 C CA . ARG A 1 84 ? 12.502 4.025 -11.443 1.00 91.75 84 ARG A CA 1
ATOM 631 C C . ARG A 1 84 ? 12.292 3.909 -9.929 1.00 91.75 84 ARG A C 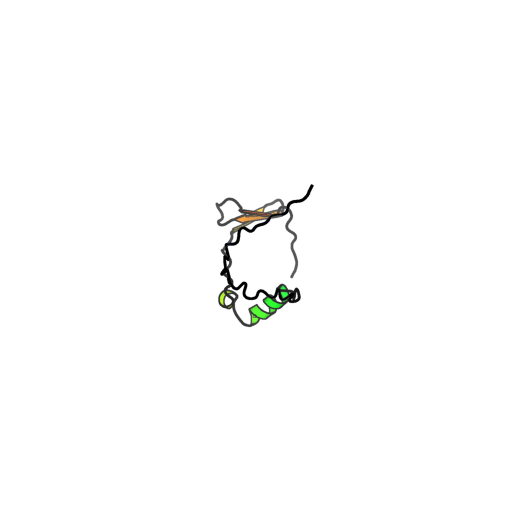1
ATOM 633 O O . ARG A 1 84 ? 12.400 4.910 -9.219 1.00 91.75 84 ARG A O 1
ATOM 640 N N . PRO A 1 85 ? 11.933 2.722 -9.415 1.00 92.00 85 PRO A N 1
ATOM 641 C CA . PRO A 1 85 ? 11.722 2.532 -7.988 1.00 92.00 85 PRO A CA 1
ATOM 642 C C . PRO A 1 85 ? 13.041 2.69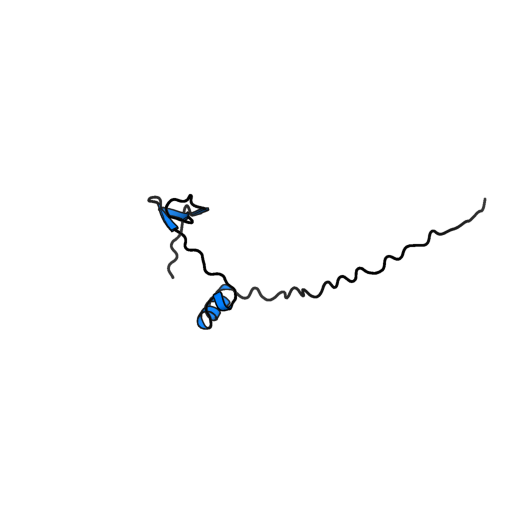3 -7.222 1.00 92.00 85 PRO A C 1
ATOM 644 O O . PRO A 1 85 ? 14.077 2.151 -7.606 1.00 92.00 85 PRO A O 1
ATOM 647 N N . VAL A 1 86 ? 13.001 3.420 -6.104 1.00 90.88 86 VAL A N 1
ATOM 648 C CA . VAL A 1 86 ? 14.152 3.590 -5.209 1.00 90.88 86 VAL A CA 1
ATOM 649 C C . VAL A 1 86 ? 13.964 2.706 -3.987 1.00 90.88 86 VAL A C 1
ATOM 651 O O . VAL A 1 86 ? 12.944 2.772 -3.300 1.00 90.88 86 VAL A O 1
ATOM 654 N N . ARG A 1 87 ? 14.965 1.877 -3.686 1.00 86.69 87 ARG A N 1
ATOM 655 C CA . ARG A 1 87 ? 14.943 1.035 -2.491 1.00 86.69 87 ARG A CA 1
ATOM 656 C C . ARG A 1 87 ? 15.265 1.876 -1.261 1.00 86.69 87 ARG A C 1
ATOM 658 O O . ARG A 1 87 ? 16.407 2.279 -1.061 1.00 86.69 87 ARG A O 1
ATOM 665 N N . VAL A 1 88 ? 14.266 2.089 -0.414 1.00 86.88 88 VAL A N 1
ATOM 666 C CA . VAL A 1 88 ? 14.458 2.714 0.897 1.00 86.88 88 VAL A CA 1
ATOM 667 C C . VAL A 1 88 ? 14.860 1.635 1.901 1.00 86.88 88 VAL A C 1
ATOM 669 O O . VAL A 1 88 ? 14.213 0.592 2.003 1.00 86.88 88 VAL A O 1
ATOM 672 N N . ARG A 1 89 ? 15.955 1.869 2.626 1.00 81.00 89 ARG A N 1
ATOM 673 C CA . ARG A 1 89 ? 16.355 1.042 3.770 1.00 81.00 89 ARG A CA 1
ATOM 674 C C . ARG A 1 89 ? 15.562 1.511 4.990 1.00 81.00 89 ARG A C 1
ATOM 676 O O . ARG A 1 89 ? 15.524 2.712 5.244 1.00 81.00 89 ARG A O 1
ATOM 683 N N . ARG A 1 90 ? 14.905 0.576 5.674 1.00 60.88 90 ARG A N 1
ATOM 684 C CA . ARG A 1 90 ? 14.285 0.807 6.983 1.00 60.88 90 ARG A CA 1
ATOM 6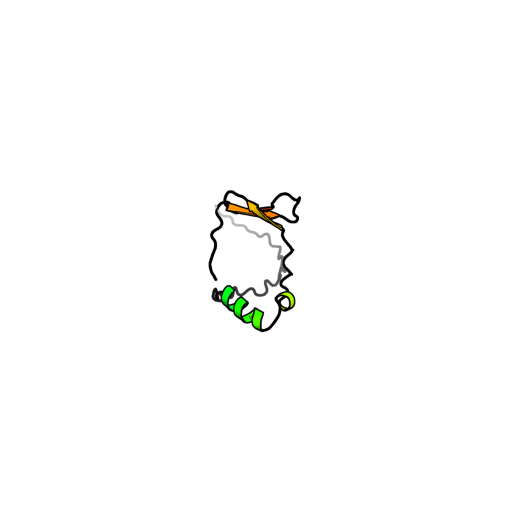85 C C . ARG A 1 90 ? 15.307 0.587 8.084 1.00 60.88 90 ARG A C 1
ATOM 687 O O . ARG A 1 90 ? 16.143 -0.326 7.897 1.00 60.88 90 ARG A O 1
#

pLDDT: mean 74.17, std 19.48, range [38.69, 95.19]

Secondary structure (DSSP, 8-state):
---------------------------------HHHHHHHHTTTS-GGGGTPPPPPP-EEEE-TTS-EEEESSTTSPPSEEESS------

Solvent-accessible surface area (backbone atoms only — not comparable to full-atom values): 6342 Å² total; per-residue (Å²): 139,90,81,91,79,89,78,87,83,79,85,80,89,81,79,84,83,85,71,79,80,71,79,72,78,75,71,84,63,68,90,63,61,58,69,60,55,50,64,54,45,60,76,77,42,61,58,60,84,74,72,43,76,82,80,80,77,63,33,76,45,77,47,96,84,56,25,40,33,34,15,74,38,90,87,47,76,62,83,45,76,38,71,79,66,78,89,78,84,129

Mean predicted aligned error: 16.8 Å

Organism: NCBI:txid148449

Nearest PDB structures (foldseek):
  2yms-assembly1_D  TM=7.200E-01  e=2.534E+00  Escherichia coli BL21
  8ato-assembly1_A  TM=6.784E-01  e=2.890E+00  Homo sapiens
  6yw7-assembly1_D  TM=3.471E-01  e=2.890E+00  Homo sapiens
  8p94-assembly1_D  TM=3.126E-01  e=4.011E+00  Homo sapiens

Radius of gyration: 30.45 Å; Cα contacts (8 Å, |Δi|>4): 60; chains: 1; bounding box: 65×83×38 Å

Foldseek 3Di:
DDDDDDDDDDDDDPDDPPPPPPDDPVPPPPVPPVVVVVVVVVVPDDVVVVVHDDDQDWDWDADPQRKIFTDNDPPGDTPDIDNHDDDDDD

Sequence (90 aa):
MSKRDGTDTDRERGADSAASAADTETESGSSSMLARCWTIAHRYREPAAYGIPELPAWHVRSSVSGSLEFAVSADSEPFLRAERPVRVRR